Protein AF-A0A6B3C8L1-F1 (afdb_monomer_lite)

Foldseek 3Di:
DQPVVVPGDDAEEDEAFEAPPDPCRLVLCQVVCVVCVVCCVVNSYDHQLPPDQPHSVSNNVRYDHPLALQSLLVVLLVSCVPGVPVPDDHAEYHDSAPNSLNSNLVNCVVVPAAADPRAHAAEHECPDPVVVVCCVRNSYVYYHHDPVVVVVVVVVVVVVD

Secondary structure (DSSP, 8-state):
---GGGT---EEEEE-B--TT-HHHHHHHHHHHHHHHHHHHTTSEE-TTS---SSGGGGGGGB-GGG-HHHHHHHHHHHHHHHSTTS----EEE-SSHHHHHHHHHHHHHTT--SSTTS-EE--BS--HHHHHHHHTTS----B---HHHHHHHHHHHHT-

InterPro domains:
  IPR025997 Periplasmic binding protein [PF13407] (12-160)
  IPR028082 Periplasmic binding protein-like I [SSF53822] (9-159)
  IPR050555 Bacterial Solute-Binding Protein 2 [PTHR30036] (14-160)

Structure (mmCIF, N/CA/C/O backbone):
data_AF-A0A6B3C8L1-F1
#
_entry.id   AF-A0A6B3C8L1-F1
#
loop_
_atom_site.group_PDB
_atom_site.id
_atom_site.type_symbol
_atom_site.label_atom_id
_atom_site.label_alt_id
_atom_site.label_comp_id
_atom_site.label_asym_id
_atom_site.label_entity_id
_atom_site.label_seq_id
_atom_site.pdbx_PDB_ins_code
_atom_site.Cartn_x
_atom_site.Cartn_y
_atom_site.Cartn_z
_atom_site.occupancy
_atom_site.B_iso_or_equiv
_atom_site.auth_seq_id
_atom_site.auth_comp_id
_atom_site.auth_asym_id
_atom_site.auth_atom_id
_atom_site.pdbx_PDB_model_num
ATOM 1 N N . ALA A 1 1 ? -10.802 -11.919 0.553 1.00 75.88 1 ALA A N 1
ATOM 2 C CA . ALA A 1 1 ? -10.500 -11.243 1.830 1.00 75.88 1 ALA A CA 1
ATOM 3 C C . ALA A 1 1 ? -11.686 -10.417 2.337 1.00 75.88 1 ALA A C 1
ATOM 5 O O . ALA A 1 1 ? -12.209 -10.769 3.378 1.00 75.88 1 ALA A O 1
ATOM 6 N N . LEU A 1 2 ? -12.170 -9.398 1.608 1.00 85.38 2 LEU A N 1
ATOM 7 C CA . LEU A 1 2 ? -13.126 -8.419 2.168 1.00 85.38 2 LEU A CA 1
ATOM 8 C C . LEU A 1 2 ? -14.596 -8.563 1.727 1.00 85.38 2 LEU A C 1
ATOM 10 O O . LEU A 1 2 ? -15.459 -8.005 2.385 1.00 85.38 2 LEU A O 1
ATOM 14 N N . LYS A 1 3 ? -14.902 -9.309 0.650 1.00 90.44 3 LYS A N 1
ATOM 15 C CA . LYS A 1 3 ? -16.277 -9.547 0.137 1.00 90.44 3 LYS A CA 1
ATOM 16 C C . LYS A 1 3 ? -17.113 -8.266 -0.110 1.00 90.44 3 LYS A C 1
ATOM 18 O O . LYS A 1 3 ? -18.324 -8.251 0.124 1.00 90.44 3 LYS A O 1
ATOM 23 N N . LEU A 1 4 ? -16.463 -7.186 -0.557 1.00 91.25 4 LEU A N 1
ATOM 24 C CA . LEU A 1 4 ? -17.076 -5.862 -0.767 1.00 91.25 4 LEU A CA 1
ATOM 25 C C . LEU A 1 4 ? -18.230 -5.883 -1.783 1.00 91.25 4 LEU A C 1
ATOM 27 O O . LEU A 1 4 ? -19.233 -5.198 -1.599 1.00 91.25 4 LEU A O 1
ATOM 31 N N . ASP A 1 5 ? -18.105 -6.710 -2.817 1.00 89.25 5 ASP A N 1
ATOM 32 C CA . ASP A 1 5 ? -19.100 -6.960 -3.864 1.00 89.25 5 ASP A CA 1
ATOM 33 C C . ASP A 1 5 ? -20.420 -7.529 -3.321 1.00 89.25 5 ASP A C 1
ATOM 35 O O . ASP A 1 5 ? -21.487 -7.270 -3.872 1.00 89.25 5 ASP A O 1
ATOM 39 N N . THR A 1 6 ? -20.359 -8.251 -2.201 1.00 91.25 6 THR A N 1
ATOM 40 C CA . THR A 1 6 ? -21.536 -8.792 -1.502 1.00 91.25 6 THR A CA 1
ATOM 41 C C . THR A 1 6 ? -22.095 -7.865 -0.418 1.00 91.25 6 THR A C 1
ATOM 43 O O . THR A 1 6 ? -23.012 -8.250 0.304 1.00 91.25 6 THR A O 1
ATOM 46 N N . GLY A 1 7 ? -21.562 -6.644 -0.293 1.00 89.00 7 GLY A N 1
ATOM 47 C CA . GLY A 1 7 ? -22.046 -5.633 0.652 1.00 89.00 7 GLY A CA 1
ATOM 48 C C . GLY A 1 7 ? -21.342 -5.612 2.012 1.00 89.00 7 GLY A C 1
ATOM 49 O O . GLY A 1 7 ? -21.800 -4.913 2.911 1.00 89.00 7 GLY A O 1
ATOM 50 N N . ALA A 1 8 ? -20.241 -6.348 2.193 1.00 93.12 8 ALA A N 1
ATOM 51 C CA . ALA A 1 8 ? -19.468 -6.288 3.434 1.00 93.12 8 ALA A CA 1
ATOM 52 C C . ALA A 1 8 ? -18.809 -4.907 3.637 1.00 93.12 8 ALA A C 1
ATOM 54 O O . ALA A 1 8 ? -18.458 -4.223 2.671 1.00 93.12 8 ALA A O 1
ATOM 55 N N . GLY A 1 9 ? -18.637 -4.520 4.902 1.00 92.12 9 GLY A N 1
ATOM 56 C CA . GLY A 1 9 ? -18.094 -3.230 5.328 1.00 92.12 9 GLY A CA 1
ATOM 57 C C . GLY A 1 9 ? -18.912 -2.616 6.477 1.00 92.12 9 GLY A C 1
ATOM 58 O O . GLY A 1 9 ? -19.895 -3.218 6.915 1.00 92.12 9 GLY A O 1
ATOM 59 N N . PRO A 1 10 ? -18.529 -1.427 6.970 1.00 96.44 10 PRO A N 1
ATOM 60 C CA . PRO A 1 10 ? -17.383 -0.641 6.521 1.00 96.44 10 PRO A CA 1
ATOM 61 C C . PRO A 1 10 ? -16.041 -1.247 6.964 1.00 96.44 10 PRO A C 1
ATOM 63 O O . PRO A 1 10 ? -15.947 -1.850 8.030 1.00 96.44 10 PRO A O 1
ATOM 66 N N . PHE A 1 11 ? -15.001 -1.064 6.152 1.00 98.19 11 PHE A N 1
ATOM 67 C CA . PHE A 1 11 ? -13.615 -1.392 6.496 1.00 98.19 11 PHE A CA 1
ATOM 68 C C . PHE A 1 11 ? -12.736 -0.146 6.402 1.00 98.19 11 PHE A C 1
ATOM 70 O O . PHE A 1 11 ? -12.884 0.644 5.471 1.00 98.19 11 PHE A O 1
ATOM 77 N N . ASN A 1 12 ? -11.791 0.007 7.328 1.00 98.56 12 ASN A N 1
ATOM 78 C CA . ASN A 1 12 ? -10.841 1.114 7.305 1.00 98.56 12 ASN A CA 1
ATOM 79 C C . ASN A 1 12 ? -9.683 0.808 6.347 1.00 98.56 12 ASN A C 1
ATOM 81 O O . ASN A 1 12 ? -8.935 -0.155 6.547 1.00 98.56 12 ASN A O 1
ATOM 85 N N . LEU A 1 13 ? -9.556 1.634 5.314 1.00 98.75 13 LEU A N 1
ATOM 86 C CA . LEU A 1 13 ? -8.546 1.601 4.268 1.00 98.75 13 LEU A CA 1
ATOM 87 C C . LEU A 1 13 ? -7.548 2.745 4.466 1.00 98.75 13 LEU A C 1
ATOM 89 O O . LEU A 1 13 ? -7.940 3.889 4.664 1.00 98.75 13 LEU A O 1
ATOM 93 N N . GLU A 1 14 ? -6.264 2.457 4.286 1.00 98.75 14 GLU A N 1
ATOM 94 C CA . GLU A 1 14 ? -5.224 3.472 4.116 1.00 98.75 14 GLU A CA 1
ATOM 95 C C . GLU A 1 14 ? -4.535 3.290 2.756 1.00 98.75 14 GLU A C 1
ATOM 97 O O . GLU A 1 14 ? -3.797 2.320 2.571 1.00 98.75 14 GLU A O 1
ATOM 102 N N . PRO A 1 15 ? -4.772 4.170 1.765 1.00 98.56 15 PRO A N 1
ATOM 103 C CA . PRO A 1 15 ? -4.093 4.070 0.482 1.00 98.56 15 PRO A CA 1
ATOM 104 C C . PRO A 1 15 ? -2.732 4.777 0.504 1.00 98.56 15 PRO A C 1
ATOM 106 O O . PRO A 1 15 ? -2.564 5.837 1.118 1.00 98.56 15 PRO A O 1
ATOM 109 N N . PHE A 1 16 ? -1.768 4.185 -0.195 1.00 98.75 16 PHE A N 1
ATOM 110 C CA . PHE A 1 16 ? -0.465 4.758 -0.514 1.00 98.75 16 PHE A CA 1
ATOM 111 C C . PHE A 1 16 ? -0.273 4.752 -2.030 1.00 98.75 16 PHE A C 1
ATOM 113 O O . PHE A 1 16 ? -0.778 3.870 -2.727 1.00 98.75 16 PHE A O 1
ATOM 120 N N . ALA A 1 17 ? 0.484 5.720 -2.539 1.00 98.50 17 ALA A N 1
ATOM 121 C CA . ALA A 1 17 ? 0.906 5.744 -3.932 1.00 98.50 17 ALA A CA 1
ATOM 122 C C . ALA A 1 17 ? 2.434 5.827 -4.053 1.00 98.50 17 ALA A C 1
ATOM 124 O O . ALA A 1 17 ? 3.150 6.025 -3.069 1.00 98.50 17 ALA A O 1
ATOM 125 N N . GLY A 1 18 ? 2.929 5.607 -5.271 1.00 97.62 18 GLY A N 1
ATOM 126 C CA . GLY A 1 18 ? 4.358 5.577 -5.566 1.00 97.62 18 GLY A CA 1
ATOM 127 C C . GLY A 1 18 ? 5.027 6.947 -5.563 1.00 97.62 18 GLY A C 1
ATOM 128 O O . GLY A 1 18 ? 4.430 7.949 -5.168 1.00 97.62 18 GLY A O 1
ATOM 129 N N . SER A 1 19 ? 6.272 6.992 -6.032 1.00 98.12 19 SER A N 1
ATOM 130 C CA . SER A 1 19 ? 7.018 8.247 -6.130 1.00 98.12 19 SER A CA 1
ATOM 131 C C . SER A 1 19 ? 6.406 9.184 -7.184 1.00 98.12 19 SER A C 1
ATOM 133 O O . SER A 1 19 ? 6.214 8.739 -8.316 1.00 98.12 19 SER A O 1
ATOM 135 N N . PRO A 1 20 ? 6.123 10.466 -6.868 1.00 97.06 20 PRO A N 1
ATOM 136 C CA . PRO A 1 20 ? 5.553 11.441 -7.811 1.00 97.06 20 PRO A CA 1
ATOM 137 C C . PRO A 1 20 ? 6.355 11.684 -9.099 1.00 97.06 20 PRO A C 1
ATOM 139 O O . PRO A 1 20 ? 5.799 12.150 -10.091 1.00 97.06 20 PRO A O 1
ATOM 142 N N . ASP A 1 21 ? 7.653 11.384 -9.088 1.00 96.50 21 ASP A N 1
ATOM 143 C CA . ASP A 1 21 ? 8.571 11.502 -10.227 1.00 96.50 21 ASP A CA 1
ATOM 144 C C . ASP A 1 21 ? 8.697 10.214 -11.068 1.00 96.50 21 ASP A C 1
ATOM 146 O O . ASP A 1 21 ? 9.414 10.200 -12.069 1.00 96.50 21 ASP A O 1
ATOM 150 N N . ASP A 1 22 ? 7.971 9.148 -10.712 1.00 97.06 22 ASP A N 1
ATOM 151 C CA . ASP A 1 22 ? 7.885 7.906 -11.480 1.00 97.06 22 ASP A CA 1
ATOM 152 C C . ASP A 1 22 ? 6.586 7.862 -12.293 1.00 97.06 22 ASP A C 1
ATOM 154 O O . ASP A 1 22 ? 5.479 7.802 -11.755 1.00 97.06 22 ASP A O 1
ATOM 158 N N . ASN A 1 23 ? 6.720 7.818 -13.619 1.00 95.25 23 ASN A N 1
ATOM 159 C CA . ASN A 1 23 ? 5.585 7.734 -14.534 1.00 95.25 23 ASN A CA 1
ATOM 160 C C . ASN A 1 23 ? 4.676 6.519 -14.259 1.00 95.25 23 ASN A C 1
ATOM 162 O O . ASN A 1 23 ? 3.464 6.603 -14.449 1.00 95.25 23 ASN A O 1
ATOM 166 N N . ASN A 1 24 ? 5.227 5.395 -13.790 1.00 95.31 24 ASN A N 1
ATOM 167 C CA . ASN A 1 24 ? 4.457 4.177 -13.531 1.00 95.31 24 ASN A CA 1
ATOM 168 C C . ASN A 1 24 ? 3.554 4.297 -12.298 1.00 95.31 24 ASN A C 1
ATOM 170 O O . ASN A 1 24 ? 2.504 3.654 -12.245 1.00 95.31 24 ASN A O 1
ATOM 174 N N . ALA A 1 25 ? 3.933 5.125 -11.320 1.00 97.00 25 ALA A N 1
ATOM 175 C CA . ALA A 1 25 ? 3.210 5.257 -10.059 1.00 97.00 25 ALA A CA 1
ATOM 176 C C . ALA A 1 25 ? 1.754 5.700 -10.270 1.00 97.00 25 ALA A C 1
ATOM 178 O O . ALA A 1 25 ? 0.851 5.149 -9.634 1.00 97.00 25 ALA A O 1
ATOM 179 N N . LYS A 1 26 ? 1.518 6.607 -11.231 1.00 96.19 26 LYS A N 1
ATOM 180 C CA . LYS A 1 26 ? 0.166 7.021 -11.629 1.00 96.19 26 LYS A CA 1
ATOM 181 C C . LYS A 1 26 ? -0.669 5.838 -12.118 1.00 96.19 26 LYS A C 1
ATOM 183 O O . LYS A 1 26 ? -1.816 5.698 -11.709 1.00 96.19 26 LYS A O 1
ATOM 188 N N . PHE A 1 27 ? -0.109 4.977 -12.969 1.00 97.12 27 PHE A N 1
ATOM 189 C CA . PHE A 1 27 ? -0.842 3.844 -13.543 1.00 97.12 27 PHE A CA 1
ATOM 190 C C . PHE A 1 27 ? -1.196 2.789 -12.495 1.00 97.12 27 PHE A C 1
AT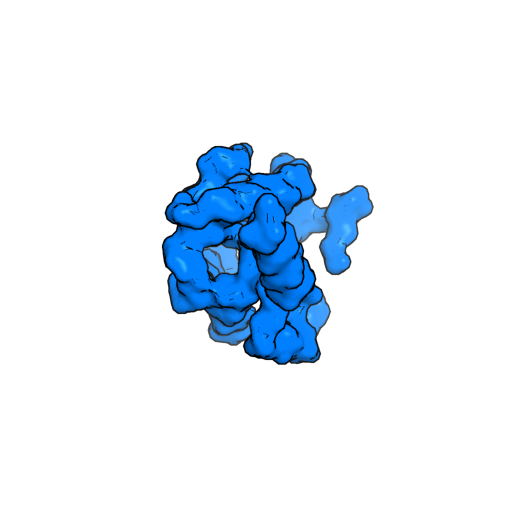OM 192 O O . PHE A 1 27 ? -2.313 2.274 -12.511 1.00 97.12 27 PHE A O 1
ATOM 199 N N . PHE A 1 28 ? -0.278 2.488 -11.570 1.00 96.25 28 PHE A N 1
ATOM 200 C CA . PHE A 1 28 ? -0.568 1.560 -10.476 1.00 96.25 28 PHE A CA 1
ATOM 201 C C . PHE A 1 28 ? -1.701 2.078 -9.593 1.00 96.25 28 PHE A C 1
ATOM 203 O O . PHE A 1 28 ? -2.624 1.327 -9.279 1.00 96.25 28 PHE A O 1
ATOM 210 N N . PHE A 1 29 ? -1.646 3.362 -9.223 1.00 97.25 29 PHE A N 1
ATOM 211 C CA . PHE A 1 29 ? -2.693 3.965 -8.413 1.00 97.25 29 PHE A CA 1
ATOM 212 C C . PHE A 1 29 ? -4.028 3.989 -9.158 1.00 97.25 29 PHE A C 1
ATOM 214 O O . PHE A 1 29 ? -4.992 3.443 -8.638 1.00 97.25 29 PHE A O 1
ATOM 221 N N . A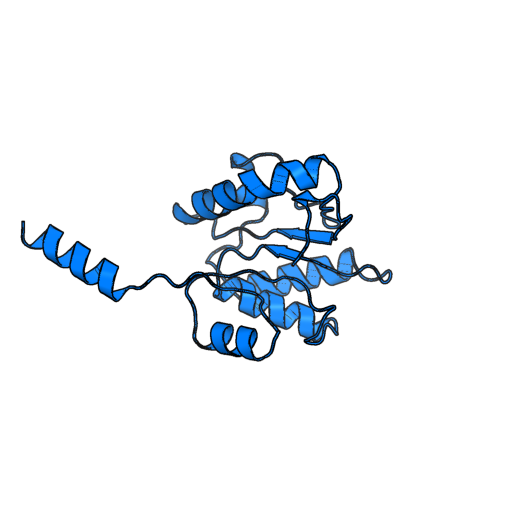LA A 1 30 ? -4.076 4.539 -10.374 1.00 97.06 30 ALA A N 1
ATOM 222 C CA . ALA A 1 30 ? -5.306 4.651 -11.159 1.00 97.06 30 ALA A CA 1
ATOM 223 C C . ALA A 1 30 ? -5.985 3.287 -11.366 1.00 97.06 30 ALA A C 1
ATOM 225 O O . ALA A 1 30 ? -7.179 3.143 -11.123 1.00 97.06 30 ALA A O 1
ATOM 226 N N . GLY A 1 31 ? -5.219 2.245 -11.713 1.00 96.81 31 GLY A N 1
ATOM 227 C CA . GLY A 1 31 ? -5.770 0.899 -11.890 1.00 96.81 31 GLY A CA 1
ATOM 228 C C . GLY A 1 31 ? -6.373 0.306 -10.610 1.00 96.81 31 GLY A C 1
ATOM 229 O O . GLY A 1 31 ? -7.403 -0.363 -10.663 1.00 96.81 31 GLY A O 1
ATOM 230 N N . ALA A 1 32 ? -5.763 0.557 -9.448 1.00 97.31 32 ALA A N 1
ATOM 231 C CA . ALA A 1 32 ? -6.323 0.132 -8.166 1.00 97.31 32 ALA A CA 1
ATOM 232 C C . ALA A 1 32 ? -7.512 1.010 -7.736 1.00 97.31 32 ALA A C 1
ATOM 234 O O . ALA A 1 32 ? -8.505 0.503 -7.208 1.00 97.31 32 ALA A O 1
ATOM 235 N N . TRP A 1 33 ? -7.420 2.321 -7.953 1.00 97.31 33 TRP A N 1
ATOM 236 C CA . TRP A 1 33 ? -8.411 3.295 -7.516 1.00 97.31 33 TRP A CA 1
ATOM 237 C C . TRP A 1 33 ? -9.708 3.192 -8.314 1.00 97.31 33 TRP A C 1
ATOM 239 O O . TRP A 1 33 ? -10.768 3.268 -7.705 1.00 97.31 33 TRP A O 1
ATOM 249 N N . ASP A 1 34 ? -9.659 2.879 -9.611 1.00 96.38 34 ASP A N 1
ATOM 250 C CA . ASP A 1 34 ? -10.850 2.603 -10.432 1.00 96.38 34 ASP A CA 1
ATOM 251 C C . ASP A 1 34 ? -11.734 1.495 -9.817 1.00 96.38 34 ASP A C 1
ATOM 253 O O . ASP A 1 34 ? -12.963 1.580 -9.788 1.00 96.38 34 ASP A O 1
ATOM 257 N N . VAL A 1 35 ? -11.108 0.485 -9.200 1.00 95.94 35 VAL A N 1
ATOM 258 C CA . VAL A 1 35 ? -11.815 -0.604 -8.507 1.00 95.94 35 VAL A CA 1
ATOM 259 C C . VAL A 1 35 ? -12.271 -0.202 -7.103 1.00 95.94 35 VAL A C 1
ATOM 261 O O . VAL A 1 35 ? -13.366 -0.575 -6.678 1.00 95.94 35 VAL A O 1
ATOM 264 N N . LEU A 1 36 ? -11.433 0.507 -6.342 1.00 96.81 36 LEU A N 1
ATOM 265 C CA . LEU A 1 36 ? -11.682 0.780 -4.922 1.00 96.81 36 LEU A CA 1
ATOM 266 C C . LEU A 1 36 ? -12.564 2.007 -4.683 1.00 96.81 36 LEU A C 1
ATOM 268 O O . LEU A 1 36 ? -13.371 2.002 -3.750 1.00 96.81 36 LEU A O 1
ATOM 272 N N . LYS A 1 37 ? -12.454 3.037 -5.524 1.00 96.75 37 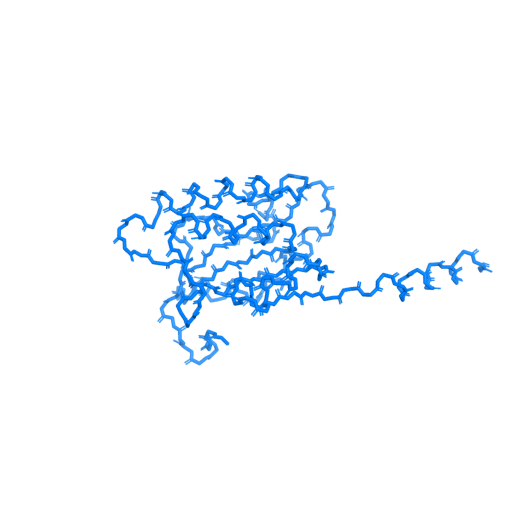LYS A N 1
ATOM 273 C CA . LYS A 1 37 ? -13.165 4.310 -5.379 1.00 96.75 37 LYS A CA 1
ATOM 274 C C . LYS A 1 37 ? -14.686 4.137 -5.283 1.00 96.75 37 LYS A C 1
ATOM 276 O O . LYS A 1 37 ? -15.262 4.740 -4.381 1.00 96.75 37 LYS A O 1
ATOM 281 N N . PRO A 1 38 ? -15.363 3.270 -6.067 1.00 96.69 38 PRO A N 1
ATOM 282 C CA . PRO A 1 38 ? -16.798 3.037 -5.893 1.00 96.69 38 PRO A CA 1
ATOM 283 C C . PRO A 1 38 ? -17.185 2.535 -4.495 1.00 96.69 38 PRO A C 1
ATOM 285 O O . PRO A 1 38 ? -18.287 2.814 -4.027 1.00 96.69 38 PRO A O 1
ATOM 288 N N . TYR A 1 39 ? -16.307 1.789 -3.818 1.00 97.81 39 TYR A N 1
ATOM 289 C CA . TYR A 1 39 ? -16.539 1.326 -2.447 1.00 97.81 39 TYR A CA 1
ATOM 290 C C . TYR A 1 39 ? -16.215 2.404 -1.411 1.00 97.81 39 TYR A C 1
ATOM 292 O O . TYR A 1 39 ? -16.868 2.443 -0.367 1.00 97.81 39 TYR A O 1
ATOM 300 N N . VAL A 1 40 ? -15.256 3.287 -1.709 1.00 97.62 40 VAL A N 1
ATOM 301 C CA . VAL A 1 40 ? -14.974 4.485 -0.904 1.00 97.62 40 VAL A CA 1
ATOM 302 C C . VAL A 1 40 ? -16.155 5.453 -0.954 1.00 97.62 40 VAL A C 1
ATOM 304 O O . VAL A 1 40 ? -16.675 5.843 0.087 1.00 97.62 40 VAL A O 1
ATOM 307 N N . ASP A 1 41 ? -16.659 5.756 -2.150 1.00 96.69 41 ASP A N 1
ATOM 308 C CA . ASP A 1 41 ? -17.787 6.672 -2.363 1.00 96.69 41 ASP A CA 1
ATOM 309 C C . ASP A 1 41 ? -19.080 6.173 -1.685 1.00 96.69 41 ASP A C 1
ATOM 311 O O . ASP A 1 41 ? -19.888 6.965 -1.203 1.00 96.69 41 ASP A O 1
ATOM 315 N N . LYS A 1 42 ? -19.274 4.847 -1.610 1.00 96.56 42 LYS A N 1
ATOM 316 C CA . LYS A 1 42 ? -20.398 4.206 -0.899 1.00 96.56 42 LYS A CA 1
ATOM 317 C C . LYS A 1 42 ? -20.191 4.093 0.616 1.00 96.56 42 LYS A C 1
ATOM 319 O O . LYS A 1 42 ? -21.103 3.649 1.311 1.00 96.56 42 LYS A O 1
ATOM 324 N N . GLY A 1 43 ? -19.005 4.421 1.127 1.00 96.88 43 GLY A N 1
ATOM 325 C CA . GLY A 1 43 ? -18.644 4.268 2.538 1.00 96.88 43 GLY A CA 1
ATOM 326 C C . GLY A 1 43 ? -18.406 2.823 2.992 1.00 96.88 43 GLY A C 1
ATOM 327 O O . GLY A 1 43 ? -18.301 2.574 4.190 1.00 96.88 43 GLY A O 1
ATOM 328 N N . GLN A 1 44 ? -18.309 1.857 2.070 1.00 97.88 44 GLN A N 1
ATOM 329 C CA . GLN A 1 44 ? -17.906 0.482 2.400 1.00 97.88 44 GLN A CA 1
ATOM 330 C C . GLN A 1 44 ? -16.406 0.390 2.703 1.00 97.88 44 GLN A C 1
ATOM 332 O O . GLN A 1 44 ? -15.987 -0.440 3.510 1.00 97.88 44 GLN A O 1
ATOM 337 N N . LEU A 1 45 ? -15.606 1.247 2.070 1.00 98.38 45 LEU A N 1
ATOM 338 C CA . LEU A 1 45 ? -14.232 1.531 2.462 1.00 98.38 45 LEU A CA 1
ATOM 339 C C . LEU A 1 45 ? -14.190 2.947 3.030 1.00 98.38 45 LEU A C 1
ATOM 341 O O . LEU A 1 45 ? -14.583 3.902 2.371 1.00 98.38 45 LEU A O 1
ATOM 345 N N . VAL A 1 46 ? -13.728 3.085 4.262 1.00 98.44 46 VAL A N 1
ATOM 346 C CA . VAL A 1 46 ? -13.566 4.379 4.926 1.00 98.44 46 VAL A CA 1
ATOM 347 C C . VAL A 1 46 ? -12.079 4.670 4.990 1.00 98.44 46 VAL A C 1
ATOM 349 O O . VAL A 1 46 ? -11.309 3.762 5.273 1.00 98.44 46 VAL A O 1
ATOM 352 N N . VAL A 1 47 ? -11.665 5.914 4.747 1.00 98.50 47 VAL A N 1
ATOM 353 C CA . VAL A 1 47 ? -10.264 6.340 4.897 1.00 98.50 47 VAL A CA 1
ATOM 354 C C . VAL A 1 47 ? -10.175 7.306 6.081 1.00 98.50 47 VAL A C 1
ATOM 356 O O . VAL A 1 47 ? -10.332 8.512 5.882 1.00 98.50 47 VAL A O 1
ATOM 359 N N . PRO A 1 48 ? -9.983 6.810 7.324 1.00 98.19 48 PRO A N 1
ATOM 360 C CA . PRO A 1 48 ? -9.968 7.642 8.529 1.00 98.19 48 PRO A CA 1
ATOM 361 C C . PRO A 1 48 ? -8.971 8.798 8.483 1.00 98.19 48 PRO A C 1
ATOM 363 O O . PRO A 1 48 ? -9.266 9.871 9.002 1.00 98.19 48 PRO A O 1
ATOM 366 N N . SER A 1 49 ? -7.823 8.609 7.827 1.00 98.06 49 SER A N 1
ATOM 367 C CA . SER A 1 49 ? -6.817 9.662 7.656 1.00 98.06 49 SER A CA 1
ATOM 368 C C . SER A 1 49 ? -7.245 10.810 6.733 1.00 98.06 49 SER A C 1
ATOM 370 O O . SER A 1 49 ? -6.547 11.820 6.648 1.00 98.06 49 SER A O 1
ATOM 372 N N . GLY A 1 50 ? -8.350 10.656 5.996 1.00 97.56 50 GLY A N 1
ATOM 373 C CA . GLY A 1 50 ? -8.785 11.598 4.964 1.00 97.56 50 GLY A CA 1
ATOM 374 C C . GLY A 1 50 ? -7.910 11.596 3.707 1.00 97.56 50 GLY A C 1
ATOM 375 O O . GLY A 1 50 ? -8.169 12.362 2.784 1.00 97.56 50 GLY A O 1
ATOM 376 N N . LYS A 1 51 ? -6.898 10.723 3.627 1.00 97.62 51 LYS A N 1
ATOM 377 C CA . LYS A 1 51 ? -5.967 10.615 2.494 1.00 97.62 51 LYS A CA 1
ATOM 378 C C . LYS A 1 51 ? -6.545 9.805 1.332 1.00 97.62 51 LYS A C 1
ATOM 380 O O . LYS A 1 51 ? -5.858 8.973 0.755 1.00 97.62 51 LYS A O 1
ATOM 385 N N . ALA A 1 52 ? -7.816 10.015 1.008 1.00 97.50 52 ALA A N 1
ATOM 386 C CA . ALA A 1 52 ? -8.454 9.436 -0.167 1.00 97.50 52 ALA A CA 1
ATOM 387 C C . ALA A 1 52 ? -8.346 10.431 -1.334 1.00 97.50 52 ALA A C 1
ATOM 389 O O . ALA A 1 52 ? -8.964 11.495 -1.261 1.00 97.50 52 ALA A O 1
ATOM 390 N N . PRO A 1 53 ? -7.593 10.124 -2.405 1.00 96.69 53 PRO A N 1
ATOM 391 C CA . PRO A 1 53 ? -7.569 10.972 -3.592 1.00 96.69 53 PRO A CA 1
ATOM 392 C C . PRO A 1 53 ? -8.967 11.110 -4.208 1.00 96.69 53 PRO A C 1
ATOM 394 O O . PRO A 1 53 ? -9.689 10.123 -4.375 1.00 96.69 53 PRO A O 1
ATOM 397 N N . ALA A 1 54 ? -9.363 12.339 -4.546 1.00 93.88 54 ALA A N 1
ATOM 398 C CA . ALA A 1 54 ? -10.679 12.607 -5.130 1.00 93.88 54 ALA A CA 1
ATOM 399 C C . ALA A 1 54 ? -10.778 12.095 -6.577 1.00 93.88 54 ALA A C 1
ATOM 401 O O . ALA A 1 54 ? -11.846 11.660 -7.015 1.00 93.88 54 ALA A O 1
ATOM 402 N N . SER A 1 55 ? -9.654 12.106 -7.292 1.00 92.69 55 SER A N 1
ATOM 403 C CA . SER A 1 55 ? -9.499 11.601 -8.652 1.00 92.69 55 SER A CA 1
ATOM 404 C C . SER A 1 55 ? -8.132 10.943 -8.856 1.00 92.69 55 SER A C 1
ATOM 406 O O . SER A 1 55 ? -7.232 11.072 -8.023 1.00 92.69 55 SER A O 1
ATOM 408 N N . ASP A 1 56 ? -7.959 10.278 -9.998 1.00 91.44 56 ASP A N 1
ATOM 409 C CA . ASP A 1 56 ? -6.680 9.685 -10.401 1.00 91.44 56 ASP A CA 1
ATOM 410 C C . ASP A 1 56 ? -5.568 10.719 -10.577 1.00 91.44 56 ASP A C 1
ATOM 412 O O . ASP A 1 56 ? -4.398 10.361 -10.508 1.00 91.44 56 ASP A O 1
ATOM 416 N N . ASP A 1 57 ? -5.900 11.992 -10.800 1.00 93.44 57 ASP A N 1
ATOM 417 C CA . ASP A 1 57 ? -4.909 13.062 -10.921 1.00 93.44 57 ASP A CA 1
ATOM 418 C C . ASP A 1 57 ? -4.365 13.509 -9.556 1.00 93.44 57 ASP A C 1
ATOM 420 O O . ASP A 1 57 ? -3.251 14.026 -9.476 1.00 93.44 57 ASP A O 1
ATOM 424 N N . ASP A 1 58 ? -5.086 13.218 -8.469 1.00 95.88 58 ASP A N 1
ATOM 425 C CA . ASP A 1 58 ? -4.709 13.603 -7.106 1.00 95.88 58 ASP A CA 1
ATOM 426 C C . ASP A 1 58 ? -3.789 12.579 -6.420 1.00 95.88 58 ASP A C 1
ATOM 428 O O . ASP A 1 58 ? -3.393 12.770 -5.267 1.00 95.88 58 ASP A O 1
ATOM 432 N N . TRP A 1 59 ? -3.431 11.489 -7.106 1.00 96.94 59 TRP A N 1
ATOM 433 C CA . TRP A 1 59 ? -2.651 10.372 -6.558 1.00 96.94 59 TRP A CA 1
ATOM 434 C C . TRP A 1 59 ? -1.345 10.811 -5.879 1.00 96.94 59 TRP A C 1
ATOM 436 O O . TRP A 1 59 ? -0.960 10.268 -4.843 1.00 96.94 59 TRP A O 1
ATOM 446 N N . ALA A 1 60 ? -0.677 11.827 -6.433 1.00 97.38 60 ALA A N 1
ATOM 447 C CA . ALA A 1 60 ? 0.611 12.305 -5.942 1.00 97.38 60 ALA A CA 1
ATOM 448 C C . ALA A 1 60 ? 0.518 12.911 -4.530 1.00 97.38 60 ALA A C 1
ATOM 450 O O . ALA A 1 60 ? 1.515 12.935 -3.813 1.00 97.38 60 ALA A O 1
ATOM 451 N N . SER A 1 61 ? -0.674 13.338 -4.089 1.00 97.44 61 SER A N 1
ATOM 452 C CA . SER A 1 61 ? -0.907 13.858 -2.730 1.00 97.44 61 SER A CA 1
ATOM 453 C C . SER A 1 61 ? -0.653 12.825 -1.621 1.00 97.44 61 SER A C 1
ATOM 455 O O . SER A 1 61 ? -0.426 13.196 -0.467 1.00 97.44 61 SER A O 1
ATOM 457 N N . ILE A 1 62 ? -0.664 11.535 -1.970 1.00 97.94 62 ILE A N 1
ATOM 458 C CA . ILE A 1 62 ? -0.368 10.404 -1.079 1.00 97.94 62 ILE A CA 1
ATOM 459 C C . ILE A 1 62 ? 0.850 9.593 -1.553 1.00 97.94 62 ILE A C 1
ATOM 461 O O . ILE A 1 62 ? 1.052 8.458 -1.111 1.00 97.94 62 ILE A O 1
ATOM 465 N N . GLY A 1 63 ? 1.629 10.152 -2.483 1.00 97.75 63 GLY A N 1
ATOM 466 C CA . GLY A 1 63 ? 2.816 9.523 -3.045 1.00 97.75 63 GLY A CA 1
ATOM 467 C C . GLY A 1 63 ? 3.982 9.495 -2.061 1.00 97.75 63 GLY A C 1
ATOM 468 O O . GLY A 1 63 ? 4.220 10.455 -1.327 1.00 97.75 63 GLY A O 1
ATOM 469 N N . VAL A 1 64 ? 4.735 8.397 -2.062 1.00 98.44 64 VAL A N 1
ATOM 470 C CA . VAL A 1 64 ? 5.955 8.250 -1.259 1.00 98.44 64 VAL A CA 1
ATOM 471 C C . VAL A 1 64 ? 7.173 8.503 -2.138 1.00 98.44 64 VAL A C 1
ATOM 473 O O . VAL A 1 64 ? 7.546 7.667 -2.964 1.00 98.44 64 VAL A O 1
ATOM 476 N N . GLN A 1 65 ? 7.811 9.658 -1.937 1.00 97.56 65 GLN A N 1
ATOM 477 C CA . GLN A 1 65 ? 8.997 10.066 -2.690 1.00 97.56 65 GLN A CA 1
ATOM 478 C C . GLN A 1 65 ? 10.106 9.007 -2.615 1.00 97.56 65 GLN A C 1
ATOM 480 O O . GLN A 1 65 ? 10.465 8.521 -1.541 1.00 97.56 65 GLN A O 1
ATOM 485 N N . GLY A 1 66 ? 10.662 8.664 -3.776 1.00 97.38 66 GLY A N 1
ATOM 486 C CA . GLY A 1 66 ? 11.763 7.716 -3.916 1.00 97.38 66 GLY A CA 1
ATOM 487 C C . GLY A 1 66 ? 11.412 6.272 -3.560 1.00 97.38 66 GLY A C 1
ATOM 488 O O . GLY A 1 66 ? 12.330 5.477 -3.386 1.00 97.38 66 GLY A O 1
ATOM 489 N N . TRP A 1 67 ? 10.124 5.924 -3.424 1.00 98.25 67 TRP A N 1
ATOM 490 C CA . TRP A 1 67 ? 9.687 4.568 -3.061 1.00 98.25 67 TRP A CA 1
ATOM 491 C C . TRP A 1 67 ? 10.295 4.050 -1.741 1.00 98.25 67 TRP A C 1
ATOM 493 O O . TRP A 1 67 ? 10.541 2.854 -1.574 1.00 98.25 67 TRP A O 1
ATOM 503 N N . SER A 1 68 ? 10.563 4.966 -0.809 1.00 98.38 68 SER A N 1
ATOM 504 C CA . SER A 1 68 ? 11.302 4.709 0.430 1.00 98.38 68 SER A CA 1
ATOM 505 C C . SER A 1 68 ? 10.479 3.934 1.464 1.00 98.38 68 SER A C 1
ATOM 507 O O . SER A 1 68 ? 9.416 4.399 1.886 1.00 98.38 68 SER A O 1
ATOM 509 N N . SER A 1 69 ? 11.002 2.792 1.930 1.00 98.69 69 SER A N 1
ATOM 510 C CA . SER A 1 69 ? 10.424 2.030 3.048 1.00 98.69 69 SER A CA 1
ATOM 511 C C . SER A 1 69 ? 10.321 2.869 4.321 1.00 98.69 69 SER A C 1
ATOM 513 O O . SER A 1 69 ? 9.262 2.891 4.941 1.00 98.69 69 SER A O 1
ATOM 515 N N . ASP A 1 70 ? 11.374 3.609 4.677 1.00 98.62 70 ASP A N 1
ATOM 516 C CA . ASP A 1 70 ? 11.418 4.410 5.908 1.00 98.62 70 ASP A CA 1
ATOM 517 C C . ASP A 1 70 ? 10.358 5.518 5.887 1.00 98.62 70 ASP A C 1
ATOM 519 O O . ASP A 1 70 ? 9.668 5.773 6.876 1.00 98.62 70 ASP A O 1
ATOM 523 N N . THR A 1 71 ? 10.180 6.159 4.728 1.00 98.56 71 THR A N 1
ATOM 524 C CA . THR A 1 71 ? 9.156 7.193 4.549 1.00 98.56 71 THR A CA 1
ATOM 525 C C . THR A 1 71 ? 7.755 6.593 4.629 1.00 98.56 71 THR A C 1
ATOM 527 O O . THR A 1 71 ? 6.883 7.177 5.270 1.00 98.56 71 THR A O 1
ATOM 530 N N . ALA A 1 72 ? 7.540 5.414 4.037 1.00 98.81 72 ALA A N 1
ATOM 531 C CA . ALA A 1 72 ? 6.275 4.691 4.136 1.00 98.81 72 ALA A CA 1
ATOM 532 C C . ALA A 1 72 ? 5.960 4.273 5.580 1.00 98.81 72 ALA A C 1
ATOM 534 O O . ALA A 1 72 ? 4.823 4.427 6.028 1.00 98.81 72 ALA A O 1
ATOM 535 N N . GLN A 1 73 ? 6.970 3.800 6.319 1.00 98.88 73 GLN A N 1
ATOM 536 C CA . GLN A 1 73 ? 6.854 3.458 7.732 1.00 98.88 73 GLN A CA 1
ATOM 537 C C . GLN A 1 73 ? 6.446 4.685 8.551 1.00 98.88 73 GLN A C 1
ATOM 539 O O . GLN A 1 73 ? 5.420 4.643 9.223 1.00 98.88 73 GLN A O 1
ATOM 544 N N . SER A 1 74 ? 7.191 5.792 8.445 1.00 98.81 74 SER A N 1
ATOM 545 C CA . SER A 1 74 ? 6.888 7.027 9.185 1.00 98.81 74 SER A CA 1
ATOM 546 C C . SER A 1 74 ? 5.493 7.571 8.859 1.00 98.81 74 SER A C 1
ATOM 548 O O . SER A 1 74 ? 4.757 7.998 9.746 1.00 98.81 74 SER A O 1
ATOM 550 N N . GLU A 1 75 ? 5.092 7.539 7.588 1.00 98.75 75 GLU A N 1
ATOM 551 C CA . GLU A 1 75 ? 3.756 7.963 7.167 1.00 98.75 75 GLU A CA 1
ATOM 552 C C . GLU A 1 75 ? 2.659 7.059 7.752 1.00 98.75 75 GLU A C 1
ATOM 554 O O . GLU A 1 75 ? 1.631 7.557 8.218 1.00 98.75 75 GLU A O 1
ATOM 559 N N . MET A 1 76 ? 2.870 5.741 7.784 1.00 98.81 76 MET A N 1
ATOM 560 C CA . MET A 1 76 ? 1.915 4.812 8.386 1.00 98.81 76 MET A CA 1
ATOM 561 C C . MET A 1 76 ? 1.845 4.965 9.911 1.00 98.81 76 MET A C 1
ATOM 563 O O . MET A 1 76 ? 0.749 4.979 10.468 1.00 98.81 76 MET A O 1
ATOM 567 N N . GLU A 1 77 ? 2.979 5.145 10.592 1.00 98.75 77 GLU A N 1
ATOM 568 C CA . GLU A 1 77 ? 3.038 5.450 12.028 1.00 98.75 77 GLU A CA 1
ATOM 569 C C . GLU A 1 77 ? 2.258 6.727 12.354 1.00 98.75 77 GLU A C 1
ATOM 571 O O . GLU A 1 77 ? 1.446 6.739 13.281 1.00 98.75 77 GLU A O 1
ATOM 576 N N . ASN A 1 78 ? 2.432 7.783 11.552 1.00 98.56 78 ASN A N 1
ATOM 577 C CA . ASN A 1 78 ? 1.676 9.024 11.700 1.00 98.56 78 ASN A CA 1
ATOM 578 C C . ASN A 1 78 ? 0.167 8.779 11.575 1.00 98.56 78 ASN A C 1
ATOM 580 O O . ASN A 1 78 ? -0.598 9.208 12.439 1.00 98.56 78 ASN A O 1
ATOM 584 N N . ARG A 1 79 ? -0.272 8.039 10.547 1.00 98.44 79 ARG A N 1
ATOM 585 C CA . ARG A 1 79 ? -1.694 7.699 10.368 1.00 98.44 79 ARG A CA 1
ATOM 586 C C . ARG A 1 79 ? -2.235 6.903 11.559 1.00 98.44 79 ARG A C 1
ATOM 588 O O . ARG A 1 79 ? -3.286 7.246 12.097 1.00 98.44 79 ARG A O 1
ATOM 595 N N . LEU A 1 80 ? -1.510 5.880 12.007 1.00 98.44 80 LEU A N 1
ATOM 596 C CA . LEU A 1 80 ? -1.891 5.042 13.148 1.00 98.44 80 LEU A CA 1
ATOM 597 C C . LEU A 1 80 ? -2.048 5.869 14.431 1.00 98.44 80 LEU A C 1
ATOM 599 O O . LEU A 1 80 ? -3.085 5.793 15.094 1.00 98.44 80 LEU A O 1
ATOM 603 N N . ASN A 1 81 ? -1.064 6.710 14.741 1.00 97.56 81 ASN A N 1
ATOM 604 C CA . ASN A 1 81 ? -1.064 7.535 15.946 1.00 97.56 81 ASN A CA 1
ATOM 605 C C . ASN A 1 81 ? -2.177 8.594 15.932 1.00 97.56 81 ASN A C 1
ATOM 607 O O . ASN A 1 81 ? -2.818 8.830 16.959 1.00 97.56 81 ASN A O 1
ATOM 611 N N . SER A 1 82 ? -2.427 9.222 14.780 1.00 97.88 82 SER A N 1
ATOM 612 C CA . SER A 1 82 ? -3.416 10.297 14.657 1.00 97.88 82 SER A CA 1
ATOM 613 C C . SER A 1 82 ? -4.862 9.806 14.582 1.00 97.88 82 SER A C 1
ATOM 615 O O . SER A 1 82 ? -5.746 10.489 15.095 1.00 97.88 82 SER A O 1
ATOM 617 N N . PHE A 1 83 ? -5.121 8.645 13.968 1.00 97.88 83 PHE A N 1
ATOM 618 C CA . PHE A 1 83 ? -6.488 8.247 13.598 1.00 97.88 83 PHE A CA 1
ATOM 619 C C . PHE A 1 83 ? -6.965 6.924 14.215 1.00 97.88 83 PHE A C 1
ATOM 621 O O . PHE A 1 83 ? -8.157 6.624 14.152 1.00 97.88 83 PHE A O 1
ATOM 628 N N . TYR A 1 84 ? -6.080 6.143 14.847 1.00 97.38 84 TYR A N 1
ATOM 629 C CA . TYR A 1 84 ? -6.403 4.792 15.336 1.00 97.38 84 TYR A CA 1
ATOM 630 C C . TYR A 1 84 ? -6.154 4.584 16.842 1.00 97.38 84 TYR A C 1
ATOM 632 O O . TYR A 1 84 ? -6.333 3.481 17.358 1.00 97.38 84 TYR A O 1
ATOM 640 N N . SER A 1 85 ? -5.823 5.641 17.589 1.00 90.75 85 SER A N 1
ATOM 641 C CA . SER A 1 85 ? -5.614 5.580 19.048 1.00 90.75 85 SER A CA 1
ATOM 642 C C . SER A 1 85 ? -6.885 5.255 19.852 1.00 90.75 85 SER A C 1
ATOM 644 O O . SER A 1 85 ? -6.799 4.743 20.965 1.00 90.7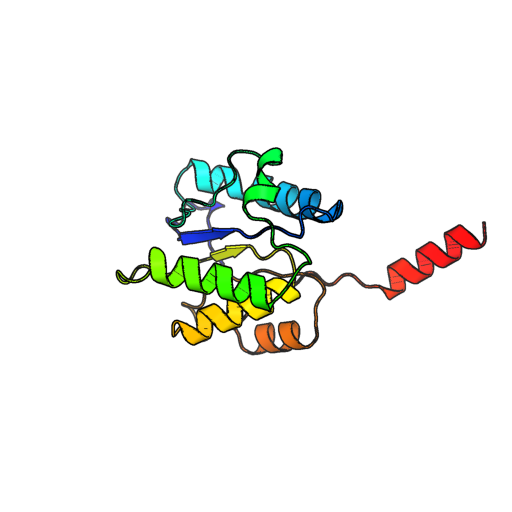5 85 SER A O 1
ATOM 646 N N . GLY A 1 86 ? -8.072 5.488 19.280 1.00 88.88 86 GLY A N 1
ATOM 647 C CA . GLY A 1 86 ? -9.376 5.236 19.911 1.00 88.88 86 GLY A CA 1
ATOM 648 C C . GLY A 1 86 ? -9.869 3.783 19.874 1.00 88.88 86 GLY A C 1
ATOM 649 O O . GLY A 1 86 ? -11.038 3.540 20.157 1.00 88.88 86 GLY A O 1
ATOM 650 N N . GLY A 1 87 ? -9.025 2.820 19.489 1.00 87.94 87 GLY A N 1
ATOM 651 C CA . GLY A 1 87 ? -9.392 1.400 19.376 1.00 87.94 87 GLY A CA 1
ATOM 652 C C . GLY A 1 87 ? -9.892 0.974 17.991 1.00 87.94 87 GLY A C 1
ATOM 653 O O . GLY A 1 87 ? -10.023 -0.222 17.734 1.00 87.94 87 GLY A O 1
ATOM 654 N N . THR A 1 88 ? -10.104 1.925 17.078 1.00 94.25 88 THR A N 1
ATOM 655 C CA . THR A 1 88 ? -10.305 1.655 15.648 1.00 94.25 88 THR A CA 1
ATOM 656 C C . THR A 1 88 ? -9.100 0.899 15.086 1.00 94.25 88 THR A C 1
ATOM 658 O O . THR A 1 88 ? -7.959 1.169 15.459 1.00 94.25 88 THR A O 1
ATOM 661 N N . LYS A 1 89 ? -9.333 -0.040 14.165 1.00 96.00 89 LYS A N 1
ATOM 662 C CA . LYS A 1 89 ? -8.272 -0.817 13.514 1.00 96.00 89 LYS A CA 1
ATOM 663 C C . LYS A 1 89 ? -8.254 -0.577 12.014 1.00 96.00 89 LYS A C 1
ATOM 665 O O . LYS A 1 89 ? -9.308 -0.458 11.394 1.00 96.00 89 LYS A O 1
ATOM 670 N N . VAL A 1 90 ? -7.054 -0.531 11.449 1.00 98.31 90 VAL A N 1
ATOM 671 C CA . VAL A 1 90 ? -6.835 -0.600 10.005 1.00 98.31 90 VAL A CA 1
ATOM 672 C C . VAL A 1 90 ? -7.247 -1.995 9.550 1.00 98.31 90 VAL A C 1
ATOM 674 O O . VAL A 1 90 ? -6.889 -2.983 10.186 1.00 98.31 90 VAL A O 1
ATOM 677 N N . ASN A 1 91 ? -8.009 -2.087 8.466 1.00 98.44 91 ASN A N 1
ATOM 678 C CA . ASN A 1 91 ? -8.408 -3.367 7.882 1.00 98.44 91 ASN A CA 1
ATOM 679 C C . ASN A 1 91 ? -7.702 -3.628 6.554 1.00 98.44 91 ASN A C 1
ATOM 681 O O . ASN A 1 91 ? -7.522 -4.782 6.170 1.00 98.44 91 ASN A O 1
ATOM 685 N N . VAL A 1 92 ? -7.326 -2.564 5.844 1.00 98.44 92 VAL A N 1
ATOM 686 C CA . VAL A 1 92 ? -6.747 -2.638 4.505 1.00 98.44 92 VAL A CA 1
ATOM 687 C C . VAL A 1 92 ? -5.693 -1.555 4.349 1.00 98.44 92 VAL A C 1
ATOM 689 O O . VAL A 1 92 ? -5.929 -0.402 4.705 1.00 98.44 92 VAL A O 1
ATOM 692 N N . VAL A 1 93 ? -4.558 -1.905 3.761 1.00 98.75 93 VAL A N 1
ATOM 693 C CA . VAL A 1 93 ? -3.567 -0.945 3.289 1.00 98.75 93 VAL A CA 1
ATOM 694 C C . VAL A 1 93 ? -3.244 -1.262 1.835 1.00 98.75 93 VAL A C 1
ATOM 696 O O . VAL A 1 93 ? -2.778 -2.357 1.510 1.00 98.75 93 VAL A O 1
ATOM 699 N N . LEU A 1 94 ? -3.517 -0.300 0.953 1.00 98.69 94 LEU A N 1
ATOM 700 C CA . LEU A 1 94 ? -3.127 -0.389 -0.451 1.00 98.69 94 LEU A CA 1
ATOM 701 C C . LEU A 1 94 ? -1.691 0.124 -0.566 1.00 98.69 94 LEU A C 1
ATOM 703 O O . LEU A 1 94 ? -1.474 1.333 -0.601 1.00 98.69 94 LEU A O 1
ATOM 707 N N . SER A 1 95 ? -0.730 -0.795 -0.614 1.00 98.81 95 SER A N 1
ATOM 708 C CA . SER A 1 95 ? 0.659 -0.488 -0.953 1.00 98.81 95 SER A CA 1
ATOM 709 C C . SER A 1 95 ? 0.930 -0.811 -2.430 1.00 98.81 95 SER A C 1
ATOM 711 O O . SER A 1 95 ? 0.586 -1.912 -2.878 1.00 98.81 95 SER A O 1
ATOM 713 N N . PRO A 1 96 ? 1.549 0.110 -3.191 1.00 98.50 96 PRO A N 1
ATOM 714 C CA . PRO A 1 96 ? 1.824 -0.070 -4.617 1.00 98.50 96 PRO A CA 1
ATOM 715 C C . PRO A 1 96 ? 3.057 -0.941 -4.910 1.00 98.50 96 PRO A C 1
ATOM 717 O O . PRO A 1 96 ? 3.221 -1.376 -6.048 1.00 98.50 96 PRO A O 1
ATOM 720 N N . ASN A 1 97 ? 3.929 -1.189 -3.926 1.00 98.62 97 ASN A N 1
ATOM 721 C CA . ASN A 1 97 ? 5.054 -2.118 -4.053 1.00 98.62 97 ASN A CA 1
ATOM 722 C C . ASN A 1 97 ? 5.488 -2.731 -2.714 1.00 98.62 97 ASN A C 1
ATOM 724 O O . ASN A 1 97 ? 4.960 -2.401 -1.648 1.00 98.62 97 ASN A O 1
ATOM 728 N N . ASP A 1 98 ? 6.445 -3.650 -2.796 1.00 98.81 98 ASP A N 1
ATOM 729 C CA . ASP A 1 98 ? 6.993 -4.390 -1.666 1.00 98.81 98 ASP A CA 1
ATOM 730 C C . ASP A 1 98 ? 7.884 -3.520 -0.763 1.00 98.81 98 ASP A C 1
ATOM 732 O O . ASP A 1 98 ? 7.797 -3.640 0.459 1.00 98.81 98 ASP A O 1
ATOM 736 N N . SER A 1 99 ? 8.632 -2.560 -1.318 1.00 98.44 99 SER A N 1
ATOM 737 C CA . SER A 1 99 ? 9.408 -1.585 -0.528 1.00 98.44 99 SER A CA 1
ATOM 738 C C . SER A 1 99 ? 8.533 -0.798 0.459 1.00 98.44 99 SER A C 1
ATOM 740 O O . SER A 1 99 ? 8.832 -0.744 1.656 1.00 98.44 99 SER A O 1
ATOM 742 N N . LEU A 1 100 ? 7.416 -0.226 -0.007 1.00 98.88 100 LEU A N 1
ATOM 743 C CA . LEU A 1 100 ? 6.461 0.473 0.859 1.00 98.88 100 LEU A CA 1
ATOM 744 C C . LEU A 1 100 ? 5.769 -0.504 1.812 1.00 98.88 100 LEU A C 1
ATOM 746 O O . LEU A 1 100 ? 5.638 -0.207 2.999 1.00 98.88 100 LEU A O 1
ATOM 750 N N . ALA A 1 101 ? 5.366 -1.682 1.320 1.00 98.88 101 ALA A N 1
ATOM 751 C CA . ALA A 1 101 ? 4.688 -2.685 2.138 1.00 98.88 101 ALA A CA 1
ATOM 752 C C . ALA A 1 101 ? 5.567 -3.155 3.306 1.00 98.88 101 ALA A C 1
ATOM 754 O O . ALA A 1 101 ? 5.056 -3.385 4.399 1.00 98.88 101 ALA A O 1
ATOM 755 N N . LEU A 1 102 ? 6.886 -3.240 3.110 1.00 98.81 102 LEU A N 1
ATOM 756 C CA . LEU A 1 102 ? 7.835 -3.597 4.158 1.00 98.81 102 LEU A CA 1
ATOM 757 C C . LEU A 1 102 ? 7.821 -2.575 5.304 1.00 98.81 102 LEU A C 1
ATOM 759 O O . LEU A 1 102 ? 7.650 -2.966 6.458 1.00 98.81 102 LEU A O 1
ATOM 763 N N . GLY A 1 103 ? 7.935 -1.282 4.985 1.00 98.88 103 GLY A N 1
ATOM 764 C CA . GLY A 1 103 ? 7.876 -0.207 5.982 1.00 98.88 103 GLY A CA 1
ATOM 765 C C . GLY A 1 103 ? 6.506 -0.105 6.663 1.00 98.88 103 GLY A C 1
ATOM 766 O O . GLY A 1 103 ? 6.405 0.026 7.881 1.00 98.88 103 GLY A O 1
ATOM 767 N N . ILE A 1 104 ? 5.425 -0.260 5.896 1.00 98.94 104 ILE A N 1
ATOM 768 C CA . ILE A 1 104 ? 4.053 -0.294 6.423 1.00 98.94 104 ILE A CA 1
ATOM 769 C C . ILE A 1 104 ? 3.867 -1.458 7.407 1.00 98.94 104 ILE A C 1
ATOM 771 O O . ILE A 1 104 ? 3.283 -1.274 8.476 1.00 98.94 104 ILE A O 1
ATOM 775 N N . ALA A 1 105 ? 4.369 -2.653 7.082 1.00 98.81 105 ALA A N 1
ATOM 776 C CA . ALA A 1 105 ? 4.272 -3.816 7.959 1.00 98.81 105 ALA A CA 1
ATOM 777 C C . ALA A 1 105 ? 5.036 -3.608 9.277 1.00 98.81 105 ALA A C 1
ATOM 779 O O . ALA A 1 105 ? 4.550 -4.026 10.329 1.00 98.81 105 ALA A O 1
ATOM 780 N N . GLN A 1 106 ? 6.188 -2.927 9.237 1.00 98.75 106 GLN A N 1
ATOM 781 C CA . GLN A 1 106 ? 6.961 -2.551 10.428 1.00 98.75 106 GLN A CA 1
ATOM 782 C C . GLN A 1 106 ? 6.198 -1.556 11.312 1.00 98.75 106 GLN A C 1
ATOM 784 O O . GLN A 1 106 ? 6.120 -1.757 12.524 1.00 98.75 106 GLN A O 1
ATOM 789 N N . ALA A 1 107 ? 5.564 -0.540 10.717 1.00 98.75 107 ALA A N 1
ATOM 790 C CA . ALA A 1 107 ? 4.706 0.399 11.442 1.00 98.75 107 ALA A CA 1
ATOM 791 C C . ALA A 1 107 ? 3.517 -0.308 12.118 1.00 98.75 107 ALA A C 1
ATOM 793 O O . ALA A 1 107 ? 3.207 -0.058 13.284 1.00 98.75 107 ALA A O 1
ATOM 794 N N . LEU A 1 108 ? 2.864 -1.228 11.400 1.00 98.69 108 LEU A N 1
ATOM 795 C CA . LEU A 1 108 ? 1.773 -2.045 11.935 1.00 98.69 108 LEU A CA 1
ATOM 796 C C . LEU A 1 108 ? 2.245 -2.920 13.105 1.00 98.69 108 LEU A C 1
ATOM 798 O O . LEU A 1 108 ? 1.590 -2.957 14.146 1.00 98.69 108 LEU A O 1
ATOM 802 N N . GLU A 1 109 ? 3.389 -3.592 12.973 1.00 98.06 109 GLU A N 1
ATOM 803 C CA . GLU A 1 109 ? 3.976 -4.391 14.054 1.00 98.06 109 GLU A CA 1
ATOM 804 C C . GLU A 1 109 ? 4.298 -3.531 15.285 1.00 98.06 109 GLU A C 1
ATOM 806 O O . GLU A 1 109 ? 3.923 -3.895 16.401 1.00 98.06 109 GLU A O 1
ATOM 811 N N . GLY A 1 110 ? 4.897 -2.351 15.090 1.00 98.06 110 GLY A N 1
ATOM 812 C CA . GLY A 1 110 ? 5.166 -1.387 16.162 1.00 98.06 110 GLY A CA 1
ATOM 813 C C . GLY A 1 110 ? 3.901 -0.890 16.872 1.00 98.06 110 GLY A C 1
ATOM 814 O O . GLY A 1 110 ? 3.915 -0.669 18.082 1.00 98.06 110 GLY A O 1
ATOM 815 N N . ALA A 1 111 ? 2.779 -0.795 16.153 1.00 97.25 111 ALA A N 1
ATOM 816 C CA . ALA A 1 111 ? 1.464 -0.469 16.708 1.00 97.25 111 ALA A CA 1
ATOM 817 C C . ALA A 1 111 ? 0.719 -1.681 17.313 1.00 97.25 111 ALA A C 1
ATOM 819 O O . ALA A 1 111 ? -0.454 -1.573 17.688 1.00 97.25 111 ALA A O 1
ATOM 820 N N . GLY A 1 112 ? 1.379 -2.839 17.414 1.00 96.50 112 GLY A N 1
ATOM 821 C CA . GLY A 1 112 ? 0.853 -4.038 18.064 1.00 96.50 112 GLY A CA 1
ATOM 822 C C . GLY A 1 112 ? -0.064 -4.895 17.191 1.00 96.50 112 GLY A C 1
ATOM 823 O O . GLY A 1 112 ? -0.790 -5.735 17.725 1.00 96.50 112 GLY A O 1
ATOM 824 N N . TYR A 1 113 ? -0.067 -4.706 15.868 1.00 97.56 113 TYR A N 1
ATOM 825 C CA . TYR A 1 113 ? -0.723 -5.651 14.964 1.00 97.56 113 TYR A CA 1
ATOM 826 C C . TYR A 1 113 ? 0.125 -6.920 14.855 1.00 97.56 113 TYR A C 1
ATOM 828 O O . TYR A 1 113 ? 1.314 -6.867 14.546 1.00 97.56 113 TYR A O 1
ATOM 836 N N . ALA A 1 114 ? -0.505 -8.071 15.076 1.00 96.88 114 ALA A N 1
ATOM 837 C CA . ALA A 1 114 ? 0.130 -9.378 14.970 1.00 96.88 114 ALA A CA 1
ATOM 838 C C . ALA A 1 114 ? -0.477 -10.174 13.804 1.00 96.88 114 ALA A C 1
ATOM 840 O O . ALA A 1 114 ? -1.679 -10.042 13.555 1.00 96.88 114 ALA A O 1
ATOM 841 N N . PRO A 1 115 ? 0.313 -11.009 13.101 1.00 96.50 115 PRO A N 1
ATOM 842 C CA . PRO A 1 115 ? -0.211 -11.893 12.066 1.00 96.50 115 PRO A CA 1
ATOM 843 C C . PRO A 1 115 ? -1.374 -12.748 12.563 1.00 96.50 115 PRO A C 1
ATOM 845 O O . PRO A 1 115 ? -1.324 -13.316 13.655 1.00 96.50 115 PRO A O 1
ATOM 848 N N . GLY A 1 116 ? -2.410 -12.868 11.741 1.00 94.94 116 GLY A N 1
ATOM 849 C CA . GLY A 1 116 ? -3.616 -13.612 12.076 1.00 94.94 116 GLY A CA 1
ATOM 850 C C . GLY A 1 116 ? -4.831 -13.126 11.288 1.00 94.94 116 GLY A C 1
ATOM 851 O O . GLY A 1 116 ? -4.684 -12.311 10.377 1.00 94.94 116 GLY A O 1
ATOM 852 N N . PRO A 1 117 ? -6.037 -13.607 11.637 1.00 91.12 117 PRO A N 1
ATOM 853 C CA . PRO A 1 117 ? -7.281 -13.234 10.959 1.00 91.12 117 PRO A CA 1
ATOM 854 C C . PRO A 1 117 ? -7.576 -11.729 10.972 1.00 91.12 117 PRO A C 1
ATOM 856 O O . PRO A 1 117 ? -8.218 -11.233 10.050 1.00 91.12 117 PRO A O 1
ATOM 859 N N . ASP A 1 118 ? -7.089 -11.025 11.998 1.00 92.12 118 ASP A N 1
ATOM 860 C CA . ASP A 1 118 ? -7.315 -9.591 12.204 1.00 92.12 118 ASP A CA 1
ATOM 861 C C . ASP A 1 118 ? -6.177 -8.714 11.653 1.00 92.12 118 ASP A C 1
ATOM 863 O O . ASP A 1 118 ? -6.233 -7.487 11.771 1.00 92.12 118 ASP A O 1
ATOM 867 N N . TYR A 1 119 ? -5.129 -9.313 11.069 1.00 97.69 119 TYR A N 1
ATOM 868 C CA . TYR A 1 119 ? -4.067 -8.537 10.433 1.00 97.69 119 TYR A CA 1
ATOM 869 C C . TYR A 1 119 ? -4.613 -7.852 9.169 1.00 97.69 119 TYR A C 1
ATOM 871 O O . TYR A 1 119 ? -5.360 -8.487 8.414 1.00 97.69 119 TYR A O 1
ATOM 879 N N . PRO A 1 120 ? -4.266 -6.577 8.903 1.00 98.19 120 PRO A N 1
ATOM 880 C CA . PRO A 1 120 ? -4.799 -5.866 7.754 1.00 98.19 120 PRO A CA 1
ATOM 881 C C . PRO A 1 120 ? -4.433 -6.557 6.444 1.00 98.19 120 PRO A C 1
ATOM 883 O O . PRO A 1 120 ? -3.336 -7.096 6.282 1.00 98.19 120 PRO A O 1
ATOM 886 N N . VAL A 1 121 ? -5.329 -6.475 5.465 1.00 98.50 121 VAL A N 1
ATOM 887 C CA . VAL A 1 121 ? -4.984 -6.841 4.094 1.00 98.50 121 VAL A CA 1
ATOM 888 C C . VAL A 1 121 ? -3.943 -5.848 3.588 1.00 98.50 121 VAL A C 1
ATOM 890 O O . VAL A 1 121 ? -4.251 -4.668 3.458 1.00 98.50 121 VAL A O 1
ATOM 893 N N . LEU A 1 122 ? -2.734 -6.320 3.291 1.00 98.81 122 LEU A N 1
ATOM 894 C CA . LEU A 1 122 ? -1.622 -5.496 2.810 1.00 98.81 122 LEU A CA 1
ATOM 895 C C . LEU A 1 122 ? -1.167 -5.991 1.436 1.00 98.81 122 LEU A C 1
ATOM 897 O O . LEU A 1 122 ? -0.740 -7.143 1.298 1.00 98.81 122 LEU A O 1
ATOM 901 N N . THR A 1 123 ? -1.293 -5.135 0.422 1.00 98.81 123 THR A N 1
ATOM 902 C CA . THR A 1 123 ? -0.859 -5.430 -0.955 1.00 98.81 123 THR A CA 1
ATOM 903 C C . THR A 1 123 ? 0.625 -5.134 -1.162 1.00 98.81 123 THR A C 1
ATOM 905 O O . THR A 1 123 ? 1.276 -4.566 -0.290 1.00 98.81 123 THR A O 1
ATOM 908 N N . GLY A 1 124 ? 1.163 -5.517 -2.317 1.00 98.62 124 GLY A N 1
ATOM 909 C CA . GLY A 1 124 ? 2.537 -5.234 -2.715 1.00 98.62 124 GLY A CA 1
ATOM 910 C C . GLY A 1 124 ? 2.799 -5.621 -4.170 1.00 98.62 124 GLY A C 1
ATOM 911 O O . GLY A 1 124 ? 1.904 -6.078 -4.885 1.00 98.62 124 GLY A O 1
ATOM 912 N N . GLN A 1 125 ? 4.034 -5.431 -4.615 1.00 98.75 125 GLN A N 1
ATOM 913 C CA . GLN A 1 125 ? 4.505 -5.701 -5.976 1.00 98.75 125 GLN A CA 1
ATOM 914 C C . GLN A 1 125 ? 6.027 -5.842 -5.949 1.00 98.75 125 GLN A C 1
ATOM 916 O O . GLN A 1 125 ? 6.661 -5.174 -5.145 1.00 98.75 125 GLN A O 1
ATOM 921 N N . ASP A 1 126 ? 6.570 -6.643 -6.870 1.00 97.75 126 ASP A N 1
ATOM 922 C CA . ASP A 1 126 ? 7.991 -6.957 -7.125 1.00 97.75 126 ASP A CA 1
ATOM 923 C C . ASP A 1 126 ? 8.431 -8.335 -6.603 1.00 97.75 126 ASP A C 1
ATOM 925 O O . ASP A 1 126 ? 9.292 -8.973 -7.210 1.00 97.75 126 ASP A O 1
ATOM 929 N N . ALA A 1 127 ? 7.728 -8.879 -5.608 1.00 98.06 127 ALA A N 1
ATOM 930 C CA . ALA A 1 127 ? 8.033 -10.146 -4.943 1.00 98.06 127 ALA A CA 1
ATOM 931 C C . ALA A 1 127 ? 9.437 -10.158 -4.314 1.00 98.06 127 ALA A C 1
ATOM 933 O O . ALA A 1 127 ? 10.185 -11.137 -4.423 1.00 98.06 127 ALA A O 1
ATOM 934 N N . ASP A 1 128 ? 9.778 -9.070 -3.623 1.00 98.00 128 ASP A N 1
ATOM 935 C CA . ASP A 1 128 ? 11.046 -8.938 -2.914 1.00 98.00 128 ASP A CA 1
ATOM 936 C C . ASP A 1 128 ? 11.191 -10.041 -1.865 1.00 98.00 128 ASP A C 1
ATOM 938 O O . ASP A 1 128 ? 10.235 -10.444 -1.197 1.00 98.00 128 ASP A O 1
ATOM 942 N N . LYS A 1 129 ? 12.419 -10.531 -1.664 1.00 98.19 129 LYS A N 1
ATOM 943 C CA . LYS A 1 129 ? 12.682 -11.658 -0.753 1.00 98.19 129 LYS A CA 1
ATOM 944 C C . LYS A 1 129 ? 12.115 -11.424 0.653 1.00 98.19 129 LYS A C 1
ATOM 946 O O . LYS A 1 129 ? 11.549 -12.344 1.240 1.00 98.19 129 LYS A O 1
ATOM 951 N N . ALA A 1 130 ? 12.280 -10.216 1.194 1.00 98.31 130 ALA A N 1
ATOM 952 C CA . ALA A 1 130 ? 11.760 -9.861 2.514 1.00 98.31 130 ALA A CA 1
ATOM 953 C C . ALA A 1 130 ? 10.225 -9.935 2.558 1.00 98.31 130 ALA A C 1
ATOM 955 O O . ALA A 1 130 ? 9.651 -10.450 3.514 1.00 98.31 130 ALA A O 1
ATOM 956 N N . ASN A 1 131 ? 9.562 -9.505 1.490 1.00 98.62 131 ASN A N 1
ATOM 957 C CA . ASN A 1 131 ? 8.110 -9.460 1.387 1.00 98.62 131 ASN A CA 1
ATOM 958 C C . ASN A 1 131 ? 7.503 -10.837 1.129 1.00 98.62 131 ASN A C 1
ATOM 960 O O . ASN A 1 131 ? 6.463 -11.161 1.694 1.00 98.62 131 ASN A O 1
ATOM 964 N N . VAL A 1 132 ? 8.194 -11.708 0.390 1.00 98.62 132 VAL A N 1
ATOM 965 C CA . VAL A 1 132 ? 7.831 -13.131 0.304 1.00 98.62 132 VAL A CA 1
ATOM 966 C C . VAL A 1 132 ? 7.875 -13.788 1.686 1.00 98.62 132 VAL A C 1
ATOM 968 O O . VAL A 1 132 ? 6.950 -14.516 2.049 1.00 98.62 132 VAL A O 1
ATOM 971 N N . LEU A 1 133 ? 8.898 -13.493 2.495 1.00 98.50 133 LEU A N 1
ATOM 972 C CA . LEU A 1 133 ? 8.958 -13.966 3.881 1.00 98.50 133 LEU A CA 1
ATOM 973 C C . LEU A 1 133 ? 7.838 -13.363 4.743 1.00 98.50 133 LEU A C 1
ATOM 975 O O . LEU A 1 133 ? 7.233 -14.094 5.524 1.00 98.50 133 LEU A O 1
ATOM 979 N N . ASN A 1 134 ? 7.502 -12.080 4.567 1.00 98.38 134 ASN A N 1
ATOM 980 C CA . ASN A 1 134 ? 6.360 -11.461 5.248 1.00 98.38 134 ASN A CA 1
ATOM 981 C C . ASN A 1 134 ? 5.030 -12.105 4.850 1.00 98.38 134 ASN A C 1
ATOM 983 O O . ASN A 1 134 ? 4.194 -12.327 5.722 1.00 98.38 134 ASN A O 1
ATOM 987 N N . MET A 1 135 ? 4.836 -12.457 3.577 1.00 98.50 135 MET A N 1
ATOM 988 C CA . MET A 1 135 ? 3.642 -13.178 3.134 1.00 98.50 135 MET A CA 1
ATOM 989 C C . MET A 1 135 ? 3.538 -14.552 3.800 1.00 98.50 135 MET A C 1
ATOM 991 O O . MET A 1 135 ? 2.481 -14.900 4.322 1.00 98.50 135 MET A O 1
ATOM 995 N N . ILE A 1 136 ? 4.641 -15.306 3.871 1.00 98.44 136 ILE A N 1
ATOM 996 C CA . ILE A 1 136 ? 4.691 -16.592 4.592 1.00 98.44 136 ILE A CA 1
ATOM 997 C C . ILE A 1 136 ? 4.389 -16.398 6.085 1.00 98.44 136 ILE A C 1
ATOM 999 O O . ILE A 1 136 ? 3.687 -17.207 6.687 1.00 98.44 136 ILE A O 1
ATOM 1003 N N . ALA A 1 137 ? 4.889 -15.314 6.679 1.00 98.12 137 ALA A N 1
ATOM 1004 C CA . ALA A 1 137 ? 4.659 -14.969 8.077 1.00 98.12 137 ALA A CA 1
ATOM 1005 C C . ALA A 1 137 ? 3.274 -14.350 8.352 1.00 98.12 137 ALA A C 1
ATOM 1007 O O . ALA A 1 137 ? 2.993 -14.009 9.498 1.00 98.12 137 ALA A O 1
ATOM 1008 N N . GLY A 1 138 ? 2.418 -14.167 7.337 1.00 97.94 138 GLY A N 1
ATOM 1009 C CA . GLY A 1 138 ? 1.100 -13.538 7.481 1.00 97.94 138 GLY A CA 1
ATOM 1010 C C . GLY A 1 138 ? 1.133 -12.025 7.745 1.00 97.94 138 GLY A C 1
ATOM 1011 O O . GLY A 1 138 ? 0.129 -11.468 8.177 1.00 97.94 138 GLY A O 1
ATOM 1012 N N . LYS A 1 139 ? 2.272 -11.367 7.497 1.00 98.25 139 LYS A N 1
ATOM 1013 C CA . LYS A 1 139 ? 2.491 -9.911 7.611 1.00 98.25 139 LYS A CA 1
ATOM 1014 C C . LYS A 1 139 ? 2.250 -9.151 6.300 1.00 98.25 139 LYS A C 1
ATOM 1016 O O . LYS A 1 139 ? 2.376 -7.936 6.260 1.00 98.25 139 LYS A O 1
ATOM 1021 N N . GLN A 1 140 ? 1.941 -9.854 5.215 1.00 98.69 140 GLN A N 1
ATOM 1022 C CA . GLN A 1 140 ? 1.563 -9.276 3.927 1.00 98.69 140 GLN A CA 1
ATOM 1023 C C . GLN A 1 140 ? 0.615 -10.242 3.218 1.00 98.69 140 GLN A C 1
ATOM 1025 O O . GLN A 1 140 ? 0.755 -11.456 3.344 1.00 98.69 140 GLN A O 1
ATOM 1030 N N . SER A 1 141 ? -0.380 -9.730 2.499 1.00 98.38 141 SER A N 1
ATOM 1031 C CA . SER A 1 141 ? -1.426 -10.580 1.919 1.00 98.38 141 SER A CA 1
ATOM 1032 C C . SER A 1 141 ? -1.117 -11.037 0.503 1.00 98.38 141 SER A C 1
ATOM 1034 O O . SER A 1 141 ? -1.552 -12.115 0.104 1.00 98.38 141 SER A O 1
ATOM 1036 N N . MET A 1 142 ? -0.422 -10.208 -0.276 1.00 98.38 142 MET A N 1
ATOM 1037 C CA . MET A 1 142 ? -0.080 -10.512 -1.663 1.00 98.38 142 MET A CA 1
ATOM 1038 C C . MET A 1 142 ? 1.082 -9.652 -2.161 1.00 98.38 142 MET A C 1
ATOM 1040 O O . MET A 1 142 ? 1.379 -8.602 -1.591 1.00 98.38 142 MET A O 1
ATOM 1044 N N . SER A 1 143 ? 1.700 -10.103 -3.249 1.00 98.56 143 SER A N 1
ATOM 1045 C CA . SER A 1 143 ? 2.604 -9.319 -4.084 1.00 98.56 143 SER A CA 1
ATOM 1046 C C . SER A 1 143 ? 2.384 -9.698 -5.550 1.00 98.56 143 SER A C 1
ATOM 1048 O O . SER A 1 143 ? 1.952 -10.815 -5.856 1.00 98.56 143 SER A O 1
ATOM 1050 N N . VAL A 1 144 ? 2.654 -8.770 -6.464 1.00 98.25 144 VAL A N 1
ATOM 1051 C CA . VAL A 1 144 ? 2.651 -9.010 -7.912 1.00 98.25 144 VAL A CA 1
ATOM 1052 C C . VAL A 1 144 ? 4.070 -9.326 -8.376 1.00 98.25 144 VAL A C 1
ATOM 1054 O O . VAL A 1 144 ? 4.934 -8.449 -8.412 1.00 98.25 144 VAL A O 1
ATOM 1057 N N . TRP A 1 145 ? 4.308 -10.576 -8.774 1.00 97.69 145 TRP A N 1
ATOM 1058 C CA . TRP A 1 145 ? 5.584 -10.977 -9.360 1.00 97.69 145 TRP A CA 1
ATOM 1059 C C . TRP A 1 145 ? 5.666 -10.554 -10.830 1.00 97.69 145 TRP A C 1
ATOM 1061 O O . TRP A 1 145 ? 4.856 -10.973 -11.658 1.00 97.69 145 TRP A O 1
ATOM 1071 N N . LYS A 1 146 ? 6.675 -9.743 -11.152 1.00 94.81 146 LYS A N 1
ATOM 1072 C CA . LYS A 1 146 ? 7.022 -9.347 -12.521 1.00 94.81 146 LYS A CA 1
ATOM 1073 C C . LYS A 1 146 ? 8.343 -10.016 -12.884 1.00 94.81 146 LYS A C 1
ATOM 1075 O O . LYS A 1 146 ? 9.392 -9.619 -12.383 1.00 94.81 146 LYS A O 1
ATOM 1080 N N . ASP A 1 147 ? 8.302 -11.041 -13.730 1.00 96.56 147 ASP A N 1
ATOM 1081 C CA . ASP A 1 147 ? 9.509 -11.775 -14.110 1.00 96.56 147 ASP A CA 1
ATOM 1082 C C . ASP A 1 147 ? 10.435 -10.913 -14.985 1.00 96.56 147 ASP A C 1
ATOM 1084 O O . ASP A 1 147 ? 10.231 -10.758 -16.192 1.00 96.56 147 ASP A O 1
ATOM 1088 N N . THR A 1 148 ? 11.479 -10.361 -14.370 1.00 96.12 148 THR A N 1
ATOM 1089 C CA . THR A 1 148 ? 12.453 -9.494 -15.044 1.00 96.12 148 THR A CA 1
ATOM 1090 C C . THR A 1 148 ? 13.242 -10.221 -16.130 1.00 96.12 148 THR A C 1
ATOM 1092 O O . THR A 1 148 ? 13.732 -9.567 -17.048 1.00 96.12 148 THR A O 1
ATOM 1095 N N . ARG A 1 149 ? 13.319 -11.560 -16.091 1.00 97.69 149 ARG A N 1
ATOM 1096 C CA . ARG A 1 149 ? 13.978 -12.365 -17.133 1.00 97.69 149 ARG A CA 1
ATOM 1097 C C . ARG A 1 149 ? 13.200 -12.293 -18.440 1.00 97.69 149 ARG A C 1
ATOM 1099 O O . ARG A 1 149 ? 13.777 -11.986 -19.474 1.00 97.69 149 ARG A O 1
ATOM 1106 N N . ALA A 1 150 ? 11.881 -12.480 -18.373 1.00 97.25 150 ALA A N 1
ATOM 1107 C CA . ALA A 1 150 ? 11.008 -12.396 -19.540 1.00 97.25 150 ALA A CA 1
ATOM 1108 C C . ALA A 1 150 ? 11.024 -10.992 -20.167 1.00 97.25 150 ALA A C 1
ATOM 1110 O O . ALA A 1 150 ? 11.021 -10.857 -21.391 1.00 97.25 150 ALA A O 1
ATOM 1111 N N . LEU A 1 151 ? 11.083 -9.944 -19.334 1.00 95.81 151 LEU A N 1
ATOM 1112 C CA . LEU A 1 151 ? 11.259 -8.574 -19.816 1.00 95.81 151 LEU A CA 1
ATOM 1113 C C . LEU A 1 151 ? 12.628 -8.389 -20.488 1.00 95.81 151 LEU A C 1
ATOM 1115 O O . LEU A 1 151 ? 12.690 -7.850 -21.589 1.00 95.81 151 LEU A O 1
ATOM 1119 N N . GLY A 1 152 ? 13.708 -8.865 -19.861 1.00 97.44 152 GLY A N 1
ATOM 1120 C CA . GLY A 1 152 ? 15.063 -8.805 -20.414 1.00 97.44 152 GLY A CA 1
ATOM 1121 C C . GLY A 1 152 ? 15.187 -9.503 -21.769 1.00 97.44 152 GLY A C 1
ATOM 1122 O O . GLY A 1 152 ? 15.712 -8.913 -22.712 1.00 97.44 152 GLY A O 1
ATOM 1123 N N . ASP A 1 153 ? 14.624 -10.705 -21.902 1.00 97.56 153 ASP A N 1
ATOM 1124 C CA . ASP A 1 153 ? 14.584 -11.449 -23.165 1.00 97.56 153 ASP A CA 1
ATOM 1125 C C . ASP A 1 153 ? 13.864 -10.664 -24.270 1.00 97.56 153 ASP A C 1
ATOM 1127 O O . ASP A 1 153 ? 14.265 -10.691 -25.435 1.00 97.56 153 ASP A O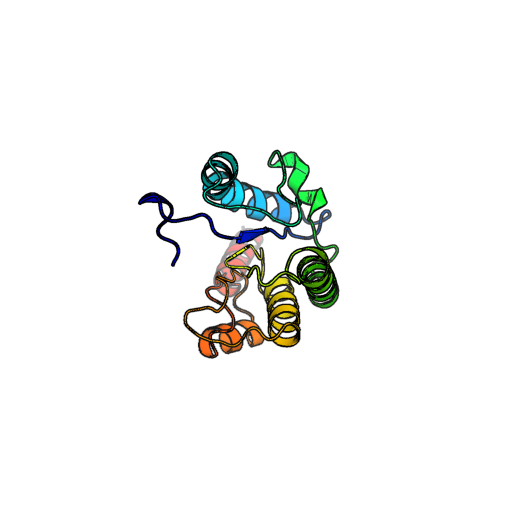 1
ATOM 1131 N N . GLN A 1 154 ? 12.791 -9.950 -23.921 1.00 97.69 154 GLN A N 1
ATOM 1132 C CA . GLN A 1 154 ? 12.049 -9.143 -24.882 1.00 97.69 154 GLN A CA 1
ATOM 1133 C C . GLN A 1 154 ? 12.815 -7.881 -25.292 1.00 97.69 154 GLN A C 1
ATOM 1135 O O . GLN A 1 154 ? 12.796 -7.527 -26.470 1.00 97.69 154 GLN A O 1
ATOM 1140 N N . VAL A 1 155 ? 13.517 -7.232 -24.358 1.00 97.50 155 VAL A N 1
ATOM 1141 C CA . VAL A 1 155 ? 14.392 -6.088 -24.659 1.00 97.50 155 VAL A CA 1
ATOM 1142 C C . VAL A 1 155 ? 15.534 -6.514 -25.581 1.00 97.50 155 VAL A C 1
ATOM 1144 O O . VAL A 1 155 ? 15.784 -5.837 -26.574 1.00 97.50 155 VAL A O 1
ATOM 1147 N N . ALA A 1 156 ? 16.178 -7.656 -25.317 1.00 97.44 156 ALA A N 1
ATOM 1148 C CA . ALA A 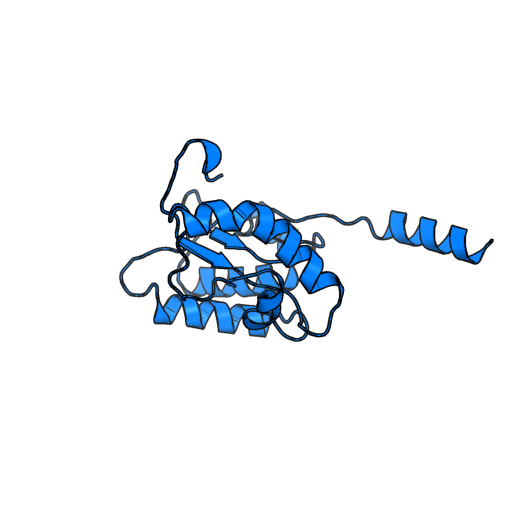1 156 ? 17.250 -8.178 -26.166 1.00 97.44 156 ALA A CA 1
ATOM 1149 C C . ALA A 1 156 ? 16.785 -8.355 -27.624 1.00 97.44 156 ALA A C 1
ATOM 1151 O O . ALA A 1 156 ? 17.423 -7.852 -28.545 1.00 97.44 156 ALA A O 1
ATOM 1152 N N . LYS A 1 157 ? 15.597 -8.943 -27.834 1.00 97.12 157 LYS A N 1
ATOM 1153 C CA . LYS A 1 157 ? 14.996 -9.079 -29.174 1.00 97.12 157 LYS A CA 1
ATOM 1154 C C . LYS A 1 157 ? 14.726 -7.751 -29.879 1.00 97.12 157 LYS A C 1
ATOM 1156 O O . LYS A 1 157 ? 14.693 -7.745 -31.103 1.00 97.12 157 LYS A O 1
ATOM 1161 N N . MET A 1 158 ? 14.432 -6.678 -29.144 1.00 97.31 158 MET A N 1
ATOM 1162 C CA . MET A 1 158 ? 14.193 -5.353 -29.731 1.00 97.31 158 MET A CA 1
ATOM 1163 C C . MET A 1 158 ? 15.495 -4.669 -30.154 1.00 97.31 158 MET A C 1
ATOM 1165 O O . MET A 1 158 ? 15.475 -3.896 -31.100 1.00 97.31 158 MET A O 1
ATOM 1169 N N . VAL A 1 159 ? 16.604 -4.934 -29.456 1.00 96.88 159 VAL A N 1
ATOM 1170 C CA . VAL A 1 159 ? 17.929 -4.381 -29.787 1.00 96.88 159 VAL A CA 1
ATOM 1171 C C . VAL A 1 159 ? 18.529 -5.057 -31.019 1.00 96.88 159 VAL A C 1
ATOM 1173 O O . VAL A 1 159 ? 19.197 -4.397 -31.808 1.00 96.88 159 VAL A O 1
ATOM 1176 N N . ASP A 1 160 ? 18.281 -6.356 -31.188 1.00 92.88 160 ASP A N 1
ATOM 1177 C CA . ASP A 1 160 ? 18.816 -7.145 -32.304 1.00 92.88 160 ASP A CA 1
ATOM 1178 C C . ASP A 1 160 ? 18.056 -6.945 -33.640 1.00 92.88 160 ASP A C 1
ATOM 1180 O O . ASP A 1 160 ? 18.419 -7.569 -34.641 1.00 92.88 160 ASP A O 1
ATOM 1184 N N . GLN A 1 161 ? 16.997 -6.121 -33.666 1.00 71.12 161 GLN A N 1
ATOM 1185 C CA . GLN A 1 161 ? 16.184 -5.793 -34.854 1.00 71.12 161 GLN A CA 1
ATOM 1186 C C . GLN A 1 161 ? 16.648 -4.506 -35.537 1.00 71.12 161 GLN A C 1
ATOM 1188 O O . GLN A 1 161 ? 16.634 -4.491 -36.790 1.00 71.12 161 GLN A O 1
#

Sequence (161 aa):
ALKLDTGAGPFNLEPFAGSPDDNNAKFFFAGAWDVLKPYVDKGQLVVPSGKAPASDDDWASIGVQGWSSDTAQSEMENRLNSFYSGGTKVNVVLSPNDSLALGIAQALEGAGYAPGPDYPVLTGQDADKANVLNMIAGKQSMSVWKDTRALGDQVAKMVDQ

Radius of gyration: 16.39 Å; chains: 1; bounding box: 41×30×55 Å

Organism: NCBI:txid2706042

pLDDT: mean 96.7, std 3.58, range [71.12, 98.94]